Protein AF-A0A8T6SUT7-F1 (afdb_monomer)

Sequence (109 aa):
WRENATSGGHGGILGYDLMRLNENGMELARAMIEWCLDGSIDKRIVREGQSVLVIRSNDYLTPTLNSLESAARDLLVANGLDVVYVPHSMVGTTDLSRAAGLFLVEGIA

pLDDT: mean 75.2, std 15.28, range [31.8, 94.25]

Structure (mmCIF, N/CA/C/O backbone):
data_AF-A0A8T6SUT7-F1
#
_entry.id   AF-A0A8T6SUT7-F1
#
loop_
_atom_site.group_PDB
_atom_site.id
_atom_site.type_symbol
_atom_site.label_atom_id
_atom_site.label_alt_id
_atom_site.label_comp_id
_atom_site.label_asym_id
_atom_site.label_entity_id
_atom_site.label_seq_id
_atom_site.pdbx_PDB_ins_code
_atom_site.Cartn_x
_atom_site.Cartn_y
_atom_site.Cartn_z
_atom_site.occupancy
_atom_site.B_iso_or_equiv
_atom_site.auth_seq_id
_atom_site.auth_comp_id
_atom_site.auth_asym_id
_atom_site.auth_atom_id
_atom_site.pdbx_PDB_model_num
ATOM 1 N N . TRP A 1 1 ? -25.501 -14.974 -35.551 1.00 39.44 1 TRP A N 1
ATOM 2 C CA . TRP A 1 1 ? -24.631 -13.831 -35.869 1.00 39.44 1 TRP A CA 1
ATOM 3 C C . TRP A 1 1 ? -24.798 -12.826 -34.737 1.00 39.44 1 TRP A C 1
ATOM 5 O O . TRP A 1 1 ? -25.864 -12.238 -34.622 1.00 39.44 1 TRP A O 1
ATOM 15 N N . ARG A 1 2 ? -23.844 -12.778 -33.799 1.00 31.80 2 ARG A N 1
ATOM 16 C CA . ARG A 1 2 ? -23.747 -11.711 -32.794 1.00 31.80 2 ARG A CA 1
ATOM 17 C C . ARG A 1 2 ? -22.564 -10.858 -33.230 1.00 31.80 2 ARG A C 1
ATOM 19 O O . ARG A 1 2 ? -21.450 -11.368 -33.286 1.00 31.80 2 ARG A O 1
ATOM 26 N N . GLU A 1 3 ? -22.838 -9.621 -33.614 1.00 38.84 3 GLU A N 1
ATOM 27 C CA . GLU A 1 3 ? -21.825 -8.588 -33.805 1.00 38.84 3 GLU A CA 1
ATOM 28 C C . GLU A 1 3 ? -21.103 -8.367 -32.471 1.00 38.84 3 GLU A C 1
ATOM 30 O O . GLU A 1 3 ? -21.684 -7.852 -31.519 1.00 38.84 3 GLU A O 1
ATOM 35 N N . ASN A 1 4 ? -19.840 -8.789 -32.389 1.00 37.75 4 ASN A N 1
ATOM 36 C CA . ASN A 1 4 ? -18.935 -8.326 -31.344 1.00 37.75 4 ASN A CA 1
ATOM 37 C C . ASN A 1 4 ? -18.400 -6.961 -31.779 1.00 37.75 4 ASN A C 1
ATOM 39 O O . ASN A 1 4 ? -17.395 -6.861 -32.480 1.00 37.75 4 ASN A O 1
ATOM 43 N N . ALA A 1 5 ? -19.115 -5.911 -31.388 1.00 43.44 5 ALA A N 1
ATOM 44 C CA . ALA A 1 5 ? -18.633 -4.544 -31.444 1.00 43.44 5 ALA A CA 1
ATOM 45 C C . ALA A 1 5 ? -17.737 -4.277 -30.225 1.00 43.44 5 ALA A C 1
ATOM 47 O O . ALA A 1 5 ? -18.213 -3.802 -29.199 1.00 43.44 5 ALA A O 1
ATOM 48 N N . THR A 1 6 ? -16.441 -4.566 -30.334 1.00 44.25 6 THR A N 1
ATOM 49 C CA . THR A 1 6 ? -15.419 -3.905 -29.509 1.00 44.25 6 THR A CA 1
ATOM 50 C C . THR A 1 6 ? -14.225 -3.536 -30.387 1.00 44.25 6 THR A C 1
ATOM 52 O O . THR A 1 6 ? -13.284 -4.298 -30.594 1.00 44.25 6 THR A O 1
ATOM 55 N N . SER A 1 7 ? -14.278 -2.331 -30.953 1.00 48.38 7 SER A N 1
ATOM 56 C CA . SER A 1 7 ? -13.110 -1.646 -31.501 1.00 48.38 7 SER A CA 1
ATOM 57 C C . SER A 1 7 ? -12.239 -1.173 -30.333 1.00 48.38 7 SER A C 1
ATOM 59 O O . SER A 1 7 ? -12.515 -0.129 -29.748 1.00 48.38 7 SER A O 1
ATOM 61 N N . GLY A 1 8 ? -11.229 -1.943 -29.942 1.00 50.81 8 GLY A N 1
ATOM 62 C CA . GLY A 1 8 ? -10.396 -1.559 -28.798 1.00 50.81 8 GLY A CA 1
ATOM 63 C C . GLY A 1 8 ? -9.265 -2.533 -28.518 1.00 50.81 8 GLY A C 1
ATOM 64 O O . GLY A 1 8 ? -9.108 -2.986 -27.395 1.00 50.81 8 GLY A O 1
ATOM 65 N N . GLY A 1 9 ? -8.516 -2.931 -29.545 1.00 52.09 9 GLY A N 1
ATOM 66 C CA . GLY A 1 9 ? -7.283 -3.681 -29.323 1.00 52.09 9 GLY A CA 1
ATOM 67 C C 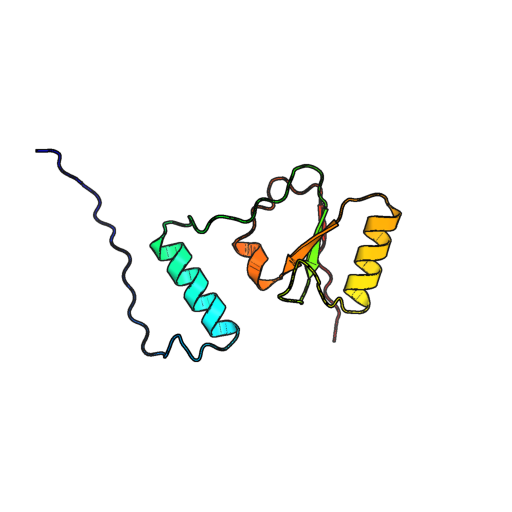. GLY A 1 9 ? -6.185 -2.732 -28.853 1.00 52.09 9 GLY A C 1
ATOM 68 O O . GLY A 1 9 ? -5.767 -1.863 -29.615 1.00 52.09 9 GLY A O 1
ATOM 69 N N . HIS A 1 10 ? -5.712 -2.898 -27.622 1.00 59.78 10 HIS A N 1
ATOM 70 C CA . HIS A 1 10 ? -4.513 -2.227 -27.133 1.00 59.78 10 HIS A CA 1
ATOM 71 C C . HIS A 1 10 ? -3.277 -2.982 -27.640 1.00 59.78 10 HIS A C 1
ATOM 73 O O . HIS A 1 10 ? -3.112 -4.175 -27.393 1.00 59.78 10 HIS A O 1
ATOM 79 N N . GLY A 1 11 ? -2.427 -2.301 -28.407 1.00 56.88 11 GLY A N 1
ATOM 80 C CA . GLY A 1 11 ? -1.199 -2.865 -28.957 1.00 56.88 11 GLY A CA 1
ATOM 81 C C . GLY A 1 11 ? -0.073 -1.844 -28.888 1.00 56.88 11 GLY A C 1
ATOM 82 O O . GLY A 1 11 ? -0.225 -0.721 -29.360 1.00 56.88 11 GLY A O 1
ATOM 83 N N . GLY A 1 12 ? 1.054 -2.232 -28.295 1.00 63.53 12 GLY A N 1
ATOM 84 C CA . GLY A 1 12 ? 2.260 -1.414 -28.210 1.00 63.53 12 GLY A CA 1
ATOM 85 C C . GLY A 1 12 ? 3.484 -2.236 -28.592 1.00 63.53 12 GLY A C 1
ATOM 86 O O . GLY A 1 12 ? 3.613 -3.387 -28.181 1.00 63.53 12 GLY A O 1
ATOM 87 N N . ILE A 1 13 ? 4.379 -1.654 -29.389 1.00 65.31 13 ILE A N 1
ATOM 88 C CA . ILE A 1 13 ? 5.671 -2.256 -29.732 1.00 65.31 13 ILE A CA 1
ATOM 89 C C . ILE A 1 13 ? 6.739 -1.479 -28.977 1.00 65.31 13 ILE A C 1
ATOM 91 O O . ILE A 1 13 ? 6.897 -0.276 -29.174 1.00 65.31 13 ILE A O 1
ATOM 95 N N . LEU A 1 14 ? 7.475 -2.173 -28.116 1.00 65.38 14 LEU A N 1
ATOM 96 C CA . LEU A 1 14 ? 8.632 -1.612 -27.435 1.00 65.38 14 LEU A CA 1
ATOM 97 C C . LEU A 1 14 ? 9.891 -1.967 -28.221 1.00 65.38 14 LEU A C 1
ATOM 99 O O . LEU A 1 14 ? 10.135 -3.130 -28.528 1.00 65.38 14 LEU A O 1
ATOM 103 N N . GLY A 1 15 ? 10.721 -0.965 -28.504 1.00 63.91 15 GLY A N 1
ATOM 104 C CA . GLY A 1 15 ? 12.056 -1.168 -29.078 1.00 63.91 15 GLY A CA 1
ATOM 105 C C . GLY A 1 15 ? 13.100 -1.631 -28.056 1.00 63.91 15 GLY A C 1
ATOM 106 O O . GLY A 1 15 ? 14.293 -1.511 -28.318 1.00 63.91 15 GLY A O 1
ATOM 107 N N . TYR A 1 16 ? 12.668 -2.087 -26.878 1.00 63.09 16 TYR A N 1
ATOM 108 C CA . TYR A 1 16 ? 13.527 -2.416 -25.744 1.00 63.09 16 TYR A CA 1
ATOM 109 C C . TYR A 1 16 ? 13.382 -3.889 -25.361 1.00 63.09 16 TYR A C 1
ATOM 111 O O . TYR A 1 16 ? 12.297 -4.460 -25.459 1.00 63.09 16 TYR A O 1
ATOM 119 N N . ASP A 1 17 ? 14.477 -4.494 -24.902 1.00 69.62 17 ASP A N 1
ATOM 120 C CA . ASP A 1 17 ? 14.479 -5.872 -24.418 1.00 69.62 17 ASP A CA 1
ATOM 121 C C . ASP A 1 17 ? 13.828 -5.948 -23.028 1.00 69.62 17 ASP A C 1
ATOM 123 O O . ASP A 1 17 ? 14.376 -5.455 -22.037 1.00 69.62 17 ASP A O 1
ATOM 127 N N . LEU A 1 18 ? 12.655 -6.583 -22.963 1.00 60.00 18 LEU A N 1
ATOM 128 C CA . LEU A 1 18 ? 11.894 -6.791 -21.730 1.00 60.00 18 LEU A CA 1
ATOM 129 C C . LEU A 1 18 ? 12.655 -7.639 -20.693 1.00 60.00 18 LEU A C 1
ATOM 131 O O . LEU A 1 18 ? 12.355 -7.553 -19.506 1.00 60.00 18 LEU A O 1
ATOM 135 N N . MET A 1 19 ? 13.665 -8.415 -21.104 1.00 60.72 19 MET A N 1
ATOM 136 C CA . MET A 1 19 ? 14.504 -9.211 -20.197 1.00 60.72 19 MET A CA 1
ATOM 137 C C . MET A 1 19 ? 15.590 -8.384 -19.492 1.00 60.72 19 MET A C 1
ATOM 139 O O . MET A 1 19 ? 16.310 -8.907 -18.641 1.00 60.72 19 MET A O 1
ATOM 143 N N . ARG A 1 20 ? 15.746 -7.100 -19.843 1.00 67.94 20 ARG A N 1
ATOM 144 C CA . ARG A 1 20 ? 16.795 -6.207 -19.316 1.00 67.94 20 ARG A CA 1
ATOM 145 C C . ARG A 1 20 ? 16.237 -4.919 -18.717 1.00 67.94 20 ARG A C 1
ATOM 147 O O . ARG A 1 20 ? 16.931 -3.903 -18.674 1.00 67.94 20 ARG A O 1
ATOM 154 N N . LEU A 1 21 ? 14.983 -4.945 -18.275 1.00 68.19 21 LEU A N 1
ATOM 155 C CA . LEU A 1 21 ? 14.354 -3.783 -17.664 1.00 68.19 21 LEU A CA 1
ATOM 156 C C . LEU A 1 21 ? 15.057 -3.443 -16.345 1.00 68.19 21 LEU A C 1
ATOM 158 O O . LEU A 1 21 ? 15.194 -4.282 -15.457 1.00 68.19 21 LEU A O 1
ATOM 162 N N . ASN A 1 22 ? 15.493 -2.190 -16.224 1.00 72.12 22 ASN A N 1
ATOM 163 C CA . ASN A 1 22 ? 15.764 -1.596 -14.921 1.00 72.12 22 ASN A CA 1
ATOM 164 C C . ASN A 1 22 ? 14.430 -1.310 -14.203 1.00 72.12 22 ASN A C 1
ATOM 166 O O . ASN A 1 22 ? 13.353 -1.537 -14.757 1.00 72.12 22 ASN A O 1
ATOM 170 N N . GLU A 1 23 ? 14.488 -0.797 -12.978 1.00 65.44 23 GLU A N 1
ATOM 171 C CA . GLU A 1 23 ? 13.294 -0.548 -12.155 1.00 65.44 23 GLU A CA 1
ATOM 172 C C . GLU A 1 23 ? 12.235 0.305 -12.882 1.00 65.44 23 GLU A C 1
ATOM 174 O O . GLU A 1 23 ? 11.063 -0.062 -12.918 1.00 65.44 23 GLU A O 1
ATOM 179 N N . ASN A 1 24 ? 12.655 1.364 -13.582 1.00 63.84 24 ASN A N 1
ATOM 180 C CA . ASN A 1 24 ? 11.756 2.212 -14.378 1.00 63.84 24 ASN A CA 1
ATOM 181 C C . ASN A 1 24 ? 11.141 1.470 -15.576 1.00 63.84 24 ASN A C 1
ATOM 183 O O . ASN A 1 24 ? 10.000 1.725 -15.960 1.00 63.84 24 ASN A O 1
ATOM 187 N N . GLY A 1 25 ? 11.892 0.547 -16.178 1.00 68.00 25 GLY A N 1
ATOM 188 C CA . GLY A 1 25 ? 11.408 -0.297 -17.264 1.00 68.00 25 GLY A CA 1
ATOM 189 C C . GLY A 1 25 ? 10.328 -1.281 -16.812 1.00 68.00 25 GLY A C 1
ATOM 190 O O . GLY A 1 25 ? 9.377 -1.520 -17.556 1.00 68.00 25 GLY A O 1
ATOM 191 N N . MET A 1 26 ? 10.430 -1.814 -15.590 1.00 71.62 26 MET A N 1
ATOM 192 C CA . MET A 1 26 ? 9.387 -2.679 -15.033 1.00 71.62 26 MET A CA 1
ATOM 193 C C . MET A 1 26 ? 8.086 -1.919 -14.776 1.00 71.62 26 MET A C 1
ATOM 195 O O . MET A 1 26 ? 7.016 -2.453 -15.062 1.00 71.62 26 MET A O 1
ATOM 199 N N . GLU A 1 27 ? 8.161 -0.672 -14.302 1.00 68.69 27 GLU A N 1
ATOM 200 C CA . GLU A 1 27 ? 6.967 0.166 -14.130 1.00 68.69 27 GLU A CA 1
ATOM 201 C C . GLU A 1 27 ? 6.303 0.505 -15.468 1.00 68.69 27 GLU A C 1
ATOM 203 O O . GLU A 1 27 ? 5.081 0.415 -15.585 1.00 68.69 27 GLU A O 1
ATOM 208 N N . LEU A 1 28 ? 7.086 0.802 -16.513 1.00 72.38 28 LEU A N 1
ATOM 209 C CA . LEU A 1 28 ? 6.544 0.993 -17.861 1.00 72.38 28 LEU A CA 1
ATOM 210 C C . LEU A 1 28 ? 5.838 -0.274 -18.369 1.00 72.38 28 LEU A C 1
ATOM 212 O O . LEU A 1 28 ? 4.722 -0.194 -18.881 1.00 72.38 28 LEU A O 1
ATOM 216 N N . ALA A 1 29 ? 6.463 -1.444 -18.213 1.00 73.94 29 ALA A N 1
ATOM 217 C CA . ALA A 1 29 ? 5.866 -2.713 -18.619 1.00 73.94 29 ALA A CA 1
ATOM 218 C C . ALA A 1 29 ? 4.567 -3.004 -17.849 1.00 73.94 29 ALA A C 1
ATOM 220 O O . ALA A 1 29 ? 3.578 -3.424 -18.448 1.00 73.94 29 ALA A O 1
ATOM 221 N N . ARG A 1 30 ? 4.535 -2.723 -16.541 1.00 70.50 30 ARG A N 1
ATOM 222 C CA . ARG A 1 30 ? 3.336 -2.850 -15.704 1.00 70.50 30 ARG A CA 1
ATOM 223 C C . ARG A 1 30 ? 2.219 -1.918 -16.172 1.00 70.50 30 ARG A C 1
ATOM 225 O O . ARG A 1 30 ? 1.113 -2.398 -16.388 1.00 70.50 30 ARG A O 1
ATOM 232 N N . ALA A 1 31 ? 2.507 -0.637 -16.401 1.00 70.94 31 ALA A N 1
ATOM 233 C CA . ALA A 1 31 ? 1.526 0.329 -16.898 1.00 70.94 31 ALA A CA 1
ATOM 234 C C . ALA A 1 31 ? 0.966 -0.070 -18.276 1.00 70.94 31 ALA A C 1
ATOM 236 O O . ALA A 1 31 ? -0.223 0.089 -18.542 1.00 70.94 31 ALA A O 1
ATOM 237 N N . MET A 1 32 ? 1.801 -0.645 -19.147 1.00 72.94 32 MET A N 1
ATOM 238 C CA . MET A 1 32 ? 1.348 -1.180 -20.433 1.00 72.94 32 MET A CA 1
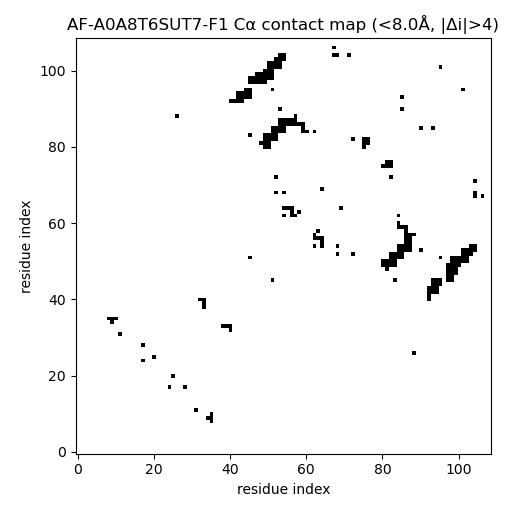ATOM 239 C C . MET A 1 32 ? 0.448 -2.407 -20.275 1.00 72.94 32 MET A C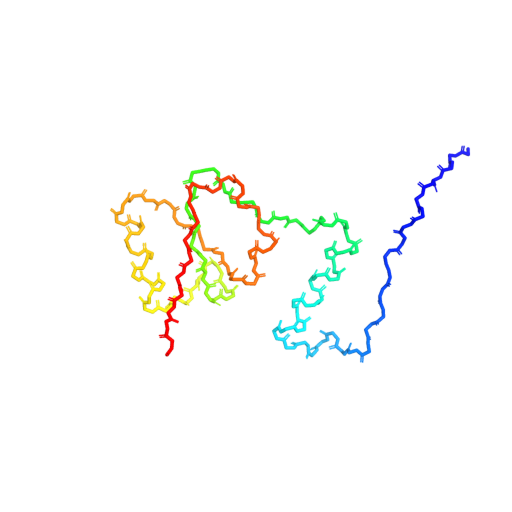 1
ATOM 241 O O . MET A 1 32 ? -0.520 -2.537 -21.015 1.00 72.94 32 MET A O 1
ATOM 245 N N . ILE A 1 33 ? 0.731 -3.293 -19.317 1.00 71.81 33 ILE A N 1
ATOM 246 C CA . ILE A 1 33 ? -0.143 -4.431 -19.007 1.00 71.81 33 ILE A CA 1
ATOM 247 C C . ILE A 1 33 ? -1.475 -3.938 -18.429 1.00 71.81 33 ILE A C 1
ATOM 249 O O . ILE A 1 33 ? -2.518 -4.418 -18.860 1.00 71.81 33 ILE A O 1
ATOM 253 N N . GLU A 1 34 ? -1.470 -2.961 -17.517 1.00 69.25 34 GLU A N 1
ATOM 254 C CA . GLU A 1 34 ? -2.704 -2.344 -17.006 1.00 69.25 34 GLU A CA 1
ATOM 255 C C . GLU A 1 34 ? -3.532 -1.735 -18.130 1.00 69.25 34 GLU A C 1
ATOM 257 O O . GLU A 1 34 ? -4.733 -1.974 -18.201 1.00 69.25 34 GLU A O 1
ATOM 262 N N . TRP A 1 35 ? -2.893 -0.995 -19.035 1.00 68.44 35 TRP A N 1
ATOM 263 C CA . TRP A 1 35 ? -3.552 -0.430 -20.206 1.00 68.44 35 TRP A CA 1
ATOM 264 C C . TRP A 1 35 ? -4.130 -1.518 -21.120 1.00 68.44 35 TRP A C 1
ATOM 266 O O . TRP A 1 35 ? -5.278 -1.421 -21.541 1.00 68.44 35 TRP A O 1
ATOM 276 N N . CYS A 1 36 ? -3.382 -2.597 -21.370 1.00 68.31 36 CYS A N 1
ATOM 277 C CA . CYS A 1 36 ? -3.854 -3.725 -22.174 1.00 68.31 36 CYS A CA 1
ATOM 278 C C . CYS A 1 36 ? -5.006 -4.507 -21.527 1.00 68.31 36 CYS A C 1
ATOM 280 O O . CYS A 1 36 ? -5.802 -5.107 -22.246 1.00 68.31 36 CYS A O 1
ATOM 282 N N . LEU A 1 37 ? -5.088 -4.526 -20.197 1.00 65.00 37 LEU A N 1
ATOM 283 C CA . LEU A 1 37 ? -6.091 -5.269 -19.432 1.00 65.00 37 LEU A CA 1
ATOM 284 C C . LEU A 1 37 ? -7.234 -4.378 -18.916 1.00 65.00 37 LEU A C 1
ATOM 286 O O . LEU A 1 37 ? -7.919 -4.774 -17.974 1.00 65.00 37 LEU A O 1
ATOM 290 N N . ASP A 1 38 ? -7.423 -3.177 -19.477 1.00 63.94 38 ASP A N 1
ATOM 291 C CA . ASP A 1 38 ? -8.442 -2.203 -19.045 1.00 63.94 38 ASP A CA 1
ATOM 292 C C . ASP A 1 38 ? -8.421 -1.937 -17.521 1.00 63.94 38 ASP A C 1
ATOM 294 O O . ASP A 1 38 ? -9.450 -1.794 -16.859 1.00 63.94 38 ASP A O 1
ATOM 298 N N . GLY A 1 39 ? -7.221 -1.890 -16.935 1.00 56.41 39 GLY A N 1
ATOM 299 C CA . GLY A 1 39 ? -6.992 -1.642 -15.509 1.00 56.41 39 GLY A CA 1
ATOM 300 C C . GLY A 1 39 ? -7.206 -2.853 -14.591 1.00 56.41 39 GLY A C 1
ATOM 301 O O . GLY A 1 39 ? -7.189 -2.689 -13.369 1.00 56.41 39 GLY A O 1
ATOM 302 N N . SER A 1 40 ? -7.394 -4.055 -15.148 1.00 49.56 40 SER A N 1
ATOM 303 C CA . SER A 1 40 ? -7.613 -5.309 -14.414 1.00 49.56 40 SER A CA 1
ATOM 304 C C . SER A 1 40 ? -6.329 -6.134 -14.245 1.00 49.56 40 SER A C 1
ATOM 306 O O . SER A 1 40 ? -6.316 -7.343 -14.489 1.00 49.56 40 SER A O 1
ATOM 308 N N . ILE A 1 41 ? -5.234 -5.519 -13.797 1.00 56.44 41 ILE A N 1
ATOM 309 C CA . ILE A 1 41 ? -4.274 -6.317 -13.022 1.00 56.44 41 ILE A CA 1
ATOM 310 C C . ILE A 1 41 ? -4.970 -6.598 -11.691 1.00 56.44 41 ILE A C 1
ATOM 312 O O . ILE A 1 41 ? -5.511 -5.660 -11.108 1.00 56.44 41 ILE A O 1
ATOM 316 N N . ASP A 1 42 ? -5.010 -7.860 -11.249 1.00 55.03 42 ASP A N 1
ATOM 317 C CA . ASP A 1 42 ? -5.560 -8.253 -9.946 1.00 55.03 42 ASP A CA 1
ATOM 318 C C . ASP A 1 42 ? -5.016 -7.313 -8.867 1.00 55.03 42 ASP A C 1
ATOM 320 O O . ASP A 1 42 ? -3.863 -7.421 -8.435 1.00 55.03 42 ASP A O 1
ATOM 324 N N . LYS A 1 43 ? -5.835 -6.328 -8.482 1.00 63.34 43 LYS A N 1
ATOM 325 C CA . LYS A 1 43 ? -5.405 -5.306 -7.541 1.00 63.34 43 LYS A CA 1
ATOM 326 C C . LYS A 1 43 ? -5.207 -5.997 -6.215 1.00 63.34 43 LYS A C 1
ATOM 328 O O . LYS A 1 43 ? -6.096 -6.700 -5.734 1.00 63.34 43 LYS A O 1
ATOM 333 N N . ARG A 1 44 ? -4.050 -5.792 -5.593 1.00 72.62 44 ARG A N 1
ATOM 334 C CA . ARG A 1 44 ? -3.855 -6.262 -4.224 1.00 72.62 44 ARG A CA 1
ATOM 335 C C . ARG A 1 44 ? -4.879 -5.543 -3.351 1.00 72.62 44 ARG A C 1
ATOM 337 O O . ARG A 1 44 ? -4.840 -4.323 -3.241 1.00 72.62 44 ARG A O 1
ATOM 344 N N . ILE A 1 45 ? -5.800 -6.291 -2.753 1.00 75.50 45 ILE A N 1
ATOM 345 C CA . ILE A 1 45 ? -6.851 -5.720 -1.908 1.00 75.50 45 ILE A CA 1
ATOM 346 C C . ILE A 1 45 ? -6.334 -5.660 -0.474 1.00 75.50 45 ILE A C 1
ATOM 348 O O . ILE A 1 45 ? -6.029 -6.697 0.123 1.00 75.50 45 ILE A O 1
ATOM 352 N N . VAL A 1 46 ? -6.247 -4.456 0.089 1.00 82.06 46 VAL A N 1
ATOM 353 C CA . VAL A 1 46 ? -6.016 -4.280 1.527 1.00 82.06 46 VAL A CA 1
ATOM 354 C C . VAL A 1 46 ? -7.315 -4.599 2.264 1.00 82.06 46 VAL A C 1
ATOM 356 O O . VAL A 1 46 ? -8.391 -4.141 1.869 1.00 82.06 46 VAL A O 1
ATOM 359 N N . ARG A 1 47 ? -7.246 -5.436 3.308 1.00 83.19 47 ARG A N 1
ATOM 360 C CA . ARG A 1 47 ? -8.449 -5.805 4.064 1.00 83.19 47 ARG A CA 1
ATOM 361 C C . ARG A 1 47 ? -8.929 -4.616 4.889 1.00 83.19 47 ARG A C 1
ATOM 363 O O . ARG A 1 47 ? -8.147 -3.764 5.302 1.00 83.19 47 ARG A O 1
ATOM 370 N N . GLU A 1 48 ? -10.230 -4.595 5.144 1.00 83.81 48 GLU A N 1
ATOM 371 C CA . GLU A 1 48 ? -10.846 -3.578 5.989 1.00 83.81 48 GLU A CA 1
ATOM 372 C C . GLU A 1 48 ? -10.220 -3.579 7.391 1.00 83.81 48 GLU A C 1
ATOM 374 O O . GLU A 1 48 ? -9.949 -4.639 7.960 1.00 83.81 48 GLU A O 1
ATOM 379 N N . GLY A 1 49 ? -9.961 -2.386 7.928 1.00 80.69 49 GLY A N 1
ATOM 380 C CA . GLY A 1 49 ? -9.352 -2.205 9.249 1.00 80.69 49 GLY A CA 1
ATOM 381 C C . GLY A 1 49 ? -7.820 -2.239 9.267 1.00 80.69 49 GLY A C 1
ATOM 382 O O . GLY A 1 49 ? -7.227 -1.891 10.287 1.00 80.69 49 GLY A O 1
ATOM 383 N N . GLN A 1 50 ? -7.165 -2.591 8.156 1.00 89.31 50 GLN A N 1
ATOM 384 C CA . GLN A 1 50 ? -5.705 -2.588 8.076 1.00 89.31 50 GLN A CA 1
ATOM 385 C C . GLN A 1 50 ? -5.172 -1.188 7.766 1.00 89.31 50 GLN A C 1
ATOM 387 O O . GLN A 1 50 ? -5.684 -0.476 6.898 1.00 89.31 50 GLN A O 1
ATOM 392 N N . SER A 1 51 ? -4.120 -0.798 8.476 1.00 91.56 51 SER A N 1
ATOM 393 C CA . SER A 1 51 ? -3.342 0.409 8.212 1.00 91.56 51 SER A CA 1
ATOM 394 C C . SER A 1 51 ? -2.230 0.091 7.223 1.00 91.56 51 SER A C 1
ATOM 396 O O . SER A 1 51 ? -1.539 -0.914 7.350 1.00 91.56 51 SER A O 1
ATOM 398 N N . VAL A 1 52 ? -2.034 0.949 6.232 1.00 92.75 52 VAL A N 1
ATOM 399 C CA . VAL A 1 52 ? -1.034 0.751 5.185 1.00 92.75 52 VAL A CA 1
ATOM 400 C C . VAL A 1 52 ? 0.191 1.593 5.486 1.00 92.75 52 VAL A C 1
ATOM 402 O O . VAL A 1 52 ? 0.084 2.810 5.619 1.00 92.75 52 VAL A O 1
ATOM 405 N N . LEU A 1 53 ? 1.357 0.953 5.533 1.00 92.75 53 LEU A N 1
ATOM 406 C CA . LEU A 1 53 ? 2.647 1.630 5.518 1.00 92.75 53 LEU A CA 1
ATOM 407 C C . LEU A 1 53 ? 3.271 1.478 4.132 1.00 92.75 53 LEU A C 1
ATOM 409 O O . LEU A 1 53 ? 3.580 0.363 3.696 1.00 92.75 53 LEU A O 1
ATOM 413 N N . VAL A 1 54 ? 3.453 2.604 3.446 1.00 90.44 54 VAL A N 1
ATOM 414 C CA . VAL A 1 54 ? 4.155 2.645 2.167 1.00 90.44 54 VAL A CA 1
ATOM 415 C C . VAL A 1 54 ? 5.656 2.595 2.429 1.00 90.44 54 VAL A C 1
ATOM 417 O O . VAL A 1 54 ? 6.190 3.422 3.168 1.00 90.44 54 VAL A O 1
ATOM 420 N N . ILE A 1 55 ? 6.323 1.612 1.832 1.00 89.50 55 ILE A N 1
ATOM 421 C CA . ILE A 1 55 ? 7.738 1.305 2.060 1.00 89.50 55 ILE A CA 1
ATOM 422 C C . ILE A 1 55 ? 8.540 1.411 0.762 1.00 89.50 55 ILE A C 1
ATOM 424 O O . ILE A 1 55 ? 8.013 1.202 -0.332 1.00 89.50 55 ILE A O 1
ATOM 428 N N . ARG A 1 56 ? 9.838 1.700 0.875 1.00 85.81 56 ARG A N 1
ATOM 429 C CA . ARG A 1 56 ? 10.760 1.690 -0.271 1.00 85.81 56 ARG A CA 1
ATOM 430 C C . ARG A 1 56 ? 11.155 0.290 -0.726 1.00 85.81 56 ARG A C 1
ATOM 432 O O . ARG A 1 56 ? 11.478 0.113 -1.895 1.00 85.81 56 ARG A O 1
ATOM 439 N N . SER A 1 57 ? 11.155 -0.690 0.177 1.00 81.44 57 SER A N 1
ATOM 440 C CA . SER A 1 57 ? 11.441 -2.080 -0.189 1.00 81.44 57 SER A CA 1
ATOM 441 C C . SER A 1 57 ? 10.396 -2.608 -1.180 1.00 81.44 57 SER A C 1
ATOM 443 O O . SER A 1 57 ? 9.199 -2.387 -1.008 1.00 81.44 57 SER A O 1
ATOM 445 N N . ASN A 1 58 ? 10.860 -3.339 -2.198 1.00 78.00 58 ASN A N 1
ATOM 446 C CA . ASN A 1 58 ? 9.999 -4.036 -3.160 1.00 78.00 58 ASN A CA 1
ATOM 447 C C . ASN A 1 58 ? 9.433 -5.355 -2.604 1.00 78.00 58 ASN A C 1
ATOM 449 O O . ASN A 1 58 ? 8.431 -5.855 -3.112 1.00 78.00 58 ASN A O 1
ATOM 453 N N . ASP A 1 59 ? 10.051 -5.914 -1.560 1.00 76.56 59 ASP A N 1
ATOM 454 C CA . ASP A 1 59 ? 9.489 -7.030 -0.799 1.00 76.56 59 ASP A CA 1
ATOM 455 C C . ASP A 1 59 ? 8.538 -6.484 0.270 1.00 76.56 59 ASP A C 1
ATOM 457 O O . ASP A 1 59 ? 8.924 -5.614 1.050 1.00 76.56 59 ASP A O 1
ATOM 461 N N . TYR A 1 60 ? 7.303 -6.987 0.287 1.00 79.50 60 TYR A N 1
ATOM 462 C CA . TYR A 1 60 ? 6.249 -6.625 1.235 1.00 79.50 60 TYR A CA 1
ATOM 463 C C . TYR A 1 60 ? 5.926 -7.720 2.260 1.00 79.50 60 TYR A C 1
ATOM 465 O O . TYR A 1 60 ? 5.185 -7.450 3.206 1.00 79.50 60 TYR A O 1
ATOM 473 N N . LEU A 1 61 ? 6.426 -8.946 2.071 1.0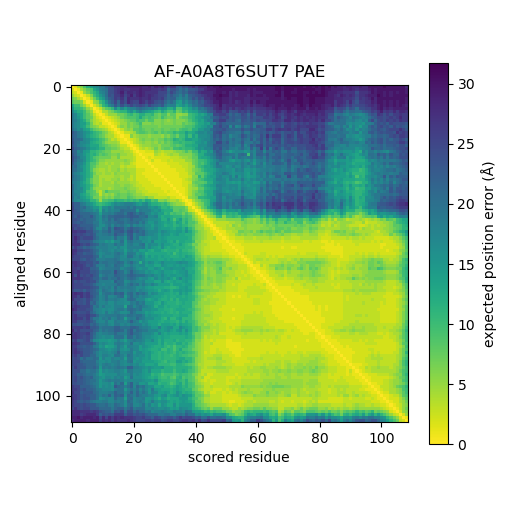0 79.75 61 LEU A N 1
ATOM 474 C CA . LEU A 1 61 ? 6.264 -10.051 3.022 1.00 79.75 61 LEU A CA 1
ATOM 475 C C . LEU A 1 61 ? 7.344 -9.976 4.097 1.00 79.75 61 LEU A C 1
ATOM 477 O O . LEU A 1 61 ? 7.057 -10.127 5.283 1.00 79.75 61 LEU A O 1
ATOM 481 N N . THR A 1 62 ? 8.573 -9.698 3.669 1.00 84.06 62 THR A N 1
ATOM 482 C CA . THR A 1 62 ? 9.745 -9.542 4.532 1.00 84.06 62 THR A CA 1
ATOM 483 C C . THR A 1 62 ? 10.498 -8.256 4.192 1.00 84.06 62 THR A C 1
ATOM 485 O O . THR A 1 62 ? 11.647 -8.302 3.756 1.00 84.06 62 THR A O 1
ATOM 488 N N . PRO A 1 63 ? 9.862 -7.080 4.358 1.00 86.31 63 PRO A N 1
ATOM 489 C CA . PRO A 1 63 ? 10.462 -5.822 3.950 1.00 86.31 63 PRO A CA 1
ATOM 490 C C . PRO A 1 63 ? 11.695 -5.476 4.784 1.00 86.31 63 PRO A C 1
ATOM 492 O O . PRO A 1 63 ? 11.649 -5.459 6.015 1.00 86.31 63 PRO A O 1
ATOM 495 N N . THR A 1 64 ? 12.775 -5.089 4.111 1.00 87.75 64 THR A N 1
ATOM 496 C CA . THR A 1 64 ? 13.889 -4.399 4.769 1.00 87.75 64 THR A CA 1
ATOM 497 C C . THR A 1 64 ? 13.498 -2.937 4.956 1.00 87.75 64 THR A C 1
ATOM 499 O O . THR A 1 64 ? 13.518 -2.161 4.001 1.00 87.75 64 THR A O 1
ATOM 502 N N . LEU A 1 65 ? 13.112 -2.570 6.179 1.00 89.19 65 LEU A N 1
ATOM 503 C CA . LEU A 1 65 ? 12.716 -1.205 6.523 1.00 89.19 65 LEU A CA 1
ATOM 504 C C . LEU A 1 65 ? 13.945 -0.340 6.812 1.00 89.19 65 LEU A C 1
ATOM 506 O O . LEU A 1 65 ? 14.869 -0.764 7.508 1.00 89.19 65 LEU A O 1
ATOM 510 N N . ASN A 1 66 ? 13.942 0.898 6.321 1.00 89.88 66 ASN A N 1
ATOM 511 C CA . ASN A 1 66 ? 14.903 1.899 6.783 1.00 89.88 66 ASN A CA 1
ATOM 512 C C . ASN A 1 66 ? 14.551 2.387 8.205 1.00 89.88 66 ASN A C 1
ATOM 514 O O . ASN A 1 66 ? 13.466 2.116 8.720 1.00 89.88 66 ASN A O 1
ATOM 518 N N . SER A 1 67 ? 15.450 3.137 8.848 1.00 90.50 67 SER A N 1
ATOM 519 C CA . SER A 1 67 ? 15.255 3.590 10.235 1.00 90.50 67 SER A CA 1
ATOM 520 C C . SER A 1 67 ? 13.962 4.387 10.449 1.00 90.50 67 SER A C 1
ATOM 522 O O . SER A 1 67 ? 13.333 4.263 11.496 1.00 90.50 67 SER A O 1
ATOM 524 N N . LEU A 1 68 ? 13.549 5.188 9.462 1.00 90.25 68 LEU A N 1
ATOM 525 C CA . LEU A 1 68 ? 12.353 6.025 9.548 1.00 90.25 68 LEU A CA 1
ATOM 526 C C . LEU A 1 68 ? 11.075 5.193 9.352 1.00 90.25 68 LEU A C 1
ATOM 528 O O . LEU A 1 68 ? 10.120 5.338 10.111 1.00 90.25 68 LEU A O 1
ATOM 532 N N . GLU A 1 69 ? 11.080 4.274 8.385 1.00 92.00 69 GLU A N 1
ATOM 533 C CA . GLU A 1 69 ? 10.005 3.298 8.164 1.00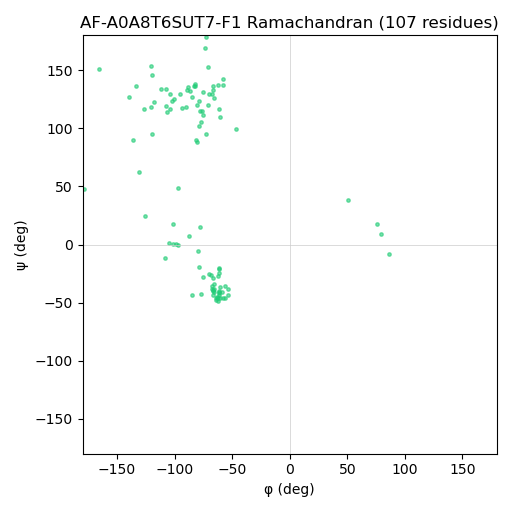 92.00 69 GLU A CA 1
ATOM 534 C C . GLU A 1 69 ? 9.829 2.379 9.377 1.00 92.00 69 GLU A C 1
ATOM 536 O O . GLU A 1 69 ? 8.701 2.101 9.780 1.00 92.00 69 GLU A O 1
ATOM 541 N N . SER A 1 70 ? 10.933 1.949 9.995 1.00 92.75 70 SER A N 1
ATOM 542 C CA . SER A 1 70 ? 10.905 1.145 11.218 1.00 92.75 70 SER A CA 1
ATOM 543 C C . SER A 1 70 ? 10.288 1.925 12.376 1.00 92.75 70 SER A C 1
ATOM 545 O O . SER A 1 70 ? 9.384 1.418 13.031 1.00 92.75 70 SER A O 1
ATOM 547 N N . ALA A 1 71 ? 10.706 3.177 12.594 1.00 92.19 71 ALA A N 1
ATOM 548 C CA . ALA A 1 71 ? 10.139 4.020 13.644 1.00 92.19 71 ALA A CA 1
ATOM 549 C C . ALA A 1 71 ? 8.635 4.272 13.436 1.00 92.19 71 ALA A C 1
ATOM 551 O O . ALA A 1 71 ? 7.852 4.197 14.382 1.00 92.19 71 ALA A O 1
ATOM 552 N N . ALA A 1 72 ? 8.212 4.522 12.193 1.00 91.50 72 ALA A N 1
ATOM 553 C CA . ALA A 1 72 ? 6.801 4.680 11.858 1.00 91.50 72 ALA A CA 1
ATOM 554 C C . ALA A 1 72 ? 6.012 3.390 12.111 1.00 91.50 72 ALA A C 1
ATOM 556 O O . ALA A 1 72 ? 4.961 3.427 12.748 1.00 91.50 72 ALA A O 1
ATOM 557 N N . ARG A 1 73 ? 6.538 2.240 11.677 1.00 93.50 73 ARG A N 1
ATOM 558 C CA . ARG A 1 73 ? 5.945 0.928 11.952 1.00 93.50 73 ARG A CA 1
ATOM 559 C C . ARG A 1 73 ? 5.775 0.702 13.450 1.00 93.50 73 ARG A C 1
ATOM 561 O O . ARG A 1 73 ? 4.711 0.261 13.872 1.00 93.50 73 ARG A O 1
ATOM 568 N N . ASP A 1 74 ? 6.796 0.999 14.245 1.00 94.25 74 ASP A N 1
ATOM 569 C CA . ASP A 1 74 ? 6.760 0.776 15.689 1.00 94.25 74 ASP A CA 1
ATOM 570 C C . ASP A 1 74 ? 5.722 1.669 16.372 1.00 94.25 74 ASP A C 1
ATOM 572 O O . ASP A 1 74 ? 4.994 1.194 17.241 1.00 94.25 74 ASP A O 1
ATOM 576 N N . LEU A 1 75 ? 5.569 2.921 15.929 1.00 93.06 75 LEU A N 1
ATOM 577 C CA . LEU A 1 75 ? 4.500 3.805 16.399 1.00 93.06 75 LEU A CA 1
ATOM 578 C C . LEU A 1 75 ? 3.110 3.272 16.042 1.00 93.06 75 LEU A C 1
ATOM 580 O O . LEU A 1 75 ? 2.225 3.261 16.896 1.00 93.06 75 LEU A O 1
ATOM 584 N N . LEU A 1 76 ? 2.903 2.811 14.807 1.00 92.56 76 LEU A N 1
ATOM 585 C CA . LEU A 1 76 ? 1.613 2.266 14.376 1.00 92.56 76 LEU A CA 1
ATOM 586 C C . LEU A 1 76 ? 1.240 1.016 15.187 1.00 92.56 76 LEU A C 1
ATOM 588 O O . LEU A 1 76 ? 0.129 0.921 15.710 1.00 92.56 76 LEU A O 1
ATOM 592 N N . VAL A 1 77 ? 2.195 0.102 15.371 1.00 93.62 77 VAL A N 1
ATOM 593 C CA . VAL A 1 77 ? 2.004 -1.120 16.164 1.00 93.62 77 VAL A CA 1
ATOM 594 C C . VAL A 1 77 ? 1.794 -0.803 17.646 1.00 93.62 77 VAL A C 1
ATOM 596 O O . VAL A 1 77 ? 0.930 -1.408 18.277 1.00 93.62 77 VAL A O 1
ATOM 599 N N . ALA A 1 78 ? 2.518 0.169 18.209 1.00 93.94 78 ALA A N 1
ATOM 600 C CA . ALA A 1 78 ? 2.331 0.603 19.596 1.00 93.94 78 ALA A CA 1
ATOM 601 C C . ALA A 1 78 ? 0.929 1.184 19.855 1.00 93.94 78 ALA A C 1
ATOM 603 O O . ALA A 1 78 ? 0.425 1.091 20.972 1.00 93.94 78 ALA A O 1
ATOM 604 N N . ASN A 1 79 ? 0.280 1.734 18.824 1.00 90.94 79 ASN A N 1
ATOM 605 C CA . ASN A 1 79 ? -1.107 2.202 18.877 1.00 90.94 79 ASN A CA 1
ATOM 606 C C . ASN A 1 79 ? -2.137 1.097 18.563 1.00 90.94 79 ASN A C 1
ATOM 608 O O . ASN A 1 79 ? -3.326 1.382 18.446 1.00 90.94 79 ASN A O 1
ATOM 612 N N . GLY A 1 80 ? -1.705 -0.162 18.437 1.00 91.31 80 GLY A N 1
ATOM 613 C CA . GLY A 1 80 ? -2.585 -1.309 18.204 1.00 91.31 80 GLY A CA 1
ATOM 614 C C . GLY A 1 80 ? -3.119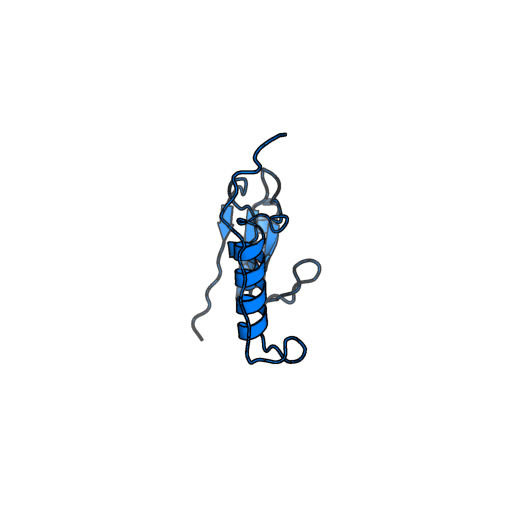 -1.417 16.775 1.00 91.31 80 GLY A C 1
ATOM 615 O O . GLY A 1 80 ? -4.107 -2.115 16.554 1.00 91.31 80 GLY A O 1
ATOM 616 N N . LEU A 1 81 ? -2.499 -0.734 15.810 1.00 92.31 81 LEU A N 1
ATOM 617 C CA . LEU A 1 81 ? -2.896 -0.809 14.407 1.00 92.31 81 LEU A CA 1
ATOM 618 C C . LEU A 1 81 ? -2.297 -2.054 13.740 1.00 92.31 81 LEU A C 1
ATOM 620 O O . LEU A 1 81 ? -1.112 -2.348 13.903 1.00 92.31 81 LEU A O 1
ATOM 624 N N . ASP A 1 82 ? -3.110 -2.760 12.952 1.00 91.56 82 ASP A N 1
ATOM 625 C CA . ASP A 1 82 ? -2.639 -3.834 12.073 1.00 91.56 82 ASP A CA 1
ATOM 626 C C . ASP A 1 82 ? -1.991 -3.218 10.828 1.00 91.56 82 ASP A C 1
ATOM 628 O O . ASP A 1 82 ? -2.665 -2.531 10.059 1.00 91.56 82 ASP A O 1
ATOM 632 N N . VAL A 1 83 ? -0.683 -3.414 10.653 1.00 91.56 83 VAL A N 1
ATOM 633 C CA . VAL A 1 83 ? 0.104 -2.742 9.610 1.00 91.56 83 VAL A CA 1
ATOM 634 C C . VAL A 1 83 ? 0.377 -3.686 8.447 1.00 91.56 83 VAL A C 1
ATOM 636 O O . VAL A 1 83 ? 1.019 -4.722 8.602 1.00 91.56 83 VAL A O 1
ATOM 639 N N . VAL A 1 84 ? -0.032 -3.270 7.252 1.00 92.12 84 VAL A N 1
ATOM 640 C CA . VAL A 1 84 ? 0.287 -3.920 5.983 1.00 92.12 84 VAL A CA 1
ATOM 641 C C . VAL A 1 84 ? 1.287 -3.081 5.209 1.00 92.12 84 V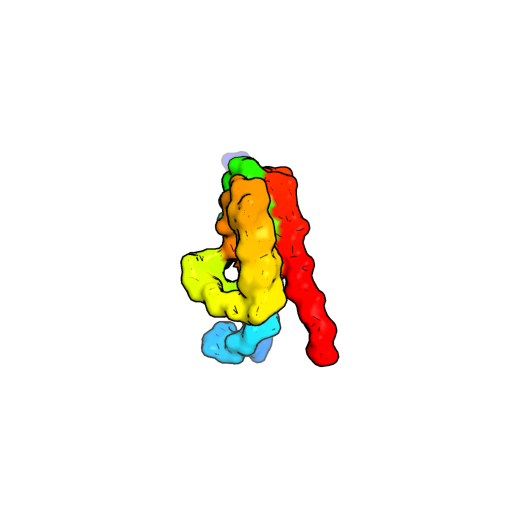AL A C 1
ATOM 643 O O . VAL A 1 84 ? 1.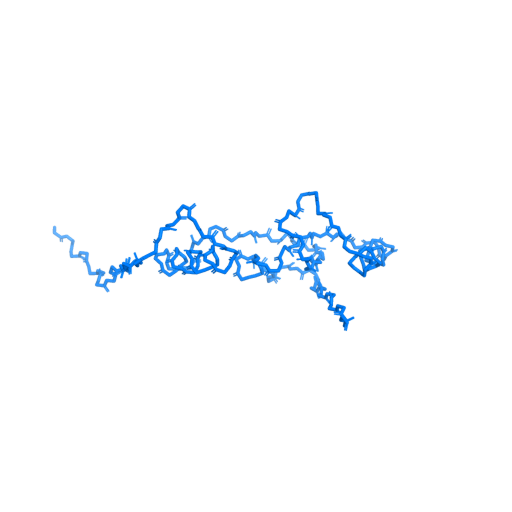115 -1.877 5.030 1.00 92.12 84 VAL A O 1
ATOM 646 N N . TYR A 1 85 ? 2.314 -3.743 4.691 1.00 90.88 85 TYR A N 1
ATOM 647 C CA . TYR A 1 85 ? 3.332 -3.098 3.878 1.00 90.88 85 TYR A CA 1
ATOM 648 C C . TYR A 1 85 ? 2.933 -3.053 2.408 1.00 90.88 85 TYR A C 1
ATOM 650 O O . TYR A 1 85 ? 2.542 -4.073 1.825 1.00 90.88 85 TYR A O 1
ATOM 658 N N . VAL A 1 86 ? 3.073 -1.879 1.798 1.00 88.69 86 VAL A N 1
ATOM 659 C CA . VAL A 1 86 ? 2.864 -1.666 0.363 1.00 88.69 86 VAL A CA 1
ATOM 660 C C . VAL A 1 86 ? 4.113 -1.002 -0.217 1.00 88.69 86 VAL A C 1
ATOM 662 O O . VAL A 1 86 ? 4.443 0.112 0.181 1.00 88.69 86 VAL A O 1
ATOM 665 N N . PRO A 1 87 ? 4.832 -1.656 -1.143 1.00 86.25 87 PRO A N 1
ATOM 666 C CA . PRO A 1 87 ? 5.934 -1.031 -1.856 1.00 86.25 87 PRO A CA 1
ATOM 667 C C . PRO A 1 87 ? 5.456 0.210 -2.598 1.00 86.25 87 PRO A C 1
ATOM 669 O O . PRO A 1 87 ? 4.367 0.198 -3.174 1.00 86.25 87 PRO A O 1
ATOM 672 N N . HIS A 1 88 ? 6.276 1.257 -2.638 1.00 83.62 88 HIS A N 1
ATOM 673 C CA . HIS A 1 88 ? 5.946 2.491 -3.355 1.00 83.62 88 HIS A CA 1
ATOM 674 C C . HIS A 1 88 ? 5.568 2.225 -4.828 1.00 83.62 88 HIS A C 1
ATOM 676 O O . HIS A 1 88 ? 4.612 2.799 -5.346 1.00 83.62 88 HIS A O 1
ATOM 682 N N . SER A 1 89 ? 6.254 1.279 -5.475 1.00 74.88 89 SER A N 1
ATOM 683 C CA . SER A 1 89 ? 5.979 0.788 -6.836 1.00 74.88 89 SER A CA 1
ATOM 684 C C . SER A 1 89 ? 4.595 0.147 -7.010 1.00 74.88 89 SER A C 1
ATOM 686 O O . SER A 1 89 ? 4.046 0.116 -8.108 1.00 74.88 89 SER A O 1
ATOM 688 N N . MET A 1 90 ? 3.998 -0.362 -5.933 1.00 77.50 90 MET A N 1
ATOM 689 C CA . MET A 1 90 ? 2.720 -1.075 -5.963 1.00 77.50 90 MET A CA 1
ATOM 690 C C . MET A 1 90 ? 1.534 -0.226 -5.503 1.00 77.50 90 MET A C 1
ATOM 692 O O . MET A 1 90 ? 0.407 -0.717 -5.500 1.00 77.50 90 MET A O 1
ATOM 696 N N . VAL A 1 91 ? 1.742 1.040 -5.130 1.00 80.94 91 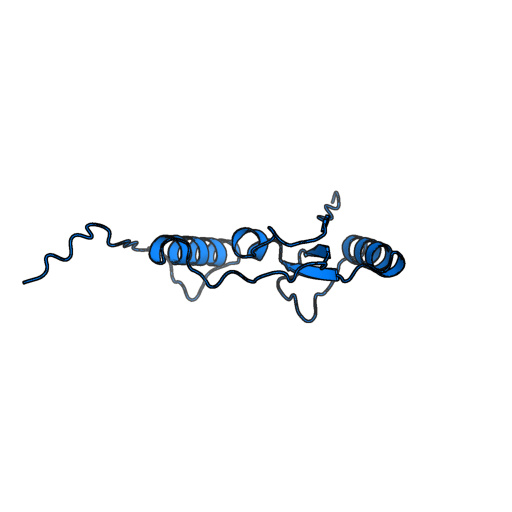VAL A N 1
ATOM 697 C CA . VAL A 1 91 ? 0.653 1.917 -4.665 1.00 80.94 91 VAL A CA 1
ATOM 698 C C . VAL A 1 91 ? -0.430 2.071 -5.739 1.00 80.94 91 VAL A C 1
ATOM 700 O O . VAL A 1 91 ? -1.610 1.979 -5.421 1.00 80.94 91 VAL A O 1
ATOM 703 N N . GLY A 1 92 ? -0.045 2.216 -7.012 1.00 73.44 92 GLY A N 1
ATOM 704 C CA . GLY A 1 92 ? -0.993 2.339 -8.131 1.00 73.44 92 GLY A CA 1
ATOM 705 C C . GLY A 1 92 ? -1.797 1.065 -8.428 1.00 73.44 92 GLY A C 1
ATOM 706 O O . GLY A 1 92 ? -2.930 1.147 -8.894 1.00 73.44 92 GLY A O 1
ATOM 707 N N . THR A 1 93 ? -1.243 -0.104 -8.092 1.00 74.25 93 THR A N 1
ATOM 708 C CA . THR A 1 93 ? -1.857 -1.430 -8.311 1.00 74.25 93 THR A CA 1
ATOM 709 C C . THR A 1 93 ? -2.532 -2.001 -7.062 1.00 74.25 93 THR A C 1
ATOM 711 O O . THR A 1 93 ? -3.070 -3.108 -7.094 1.00 74.25 93 THR A O 1
ATOM 714 N N . THR A 1 94 ? -2.512 -1.281 -5.940 1.00 79.38 94 THR A N 1
ATOM 715 C CA . THR A 1 94 ? -3.113 -1.727 -4.680 1.00 79.38 94 THR A CA 1
ATOM 716 C C . THR A 1 94 ? -4.428 -0.989 -4.462 1.00 79.38 94 THR A C 1
ATOM 718 O O . THR A 1 94 ? -4.485 0.236 -4.535 1.00 79.38 94 THR A O 1
ATOM 721 N N . ASP A 1 95 ? -5.502 -1.723 -4.173 1.00 82.62 95 ASP A N 1
ATOM 722 C CA . ASP A 1 95 ? -6.754 -1.109 -3.741 1.00 82.62 95 ASP A CA 1
ATOM 723 C C . ASP A 1 95 ? -6.636 -0.698 -2.268 1.00 82.62 95 ASP A C 1
ATOM 725 O O . ASP A 1 95 ? -6.651 -1.531 -1.356 1.00 82.62 95 ASP A O 1
ATOM 729 N N . LEU A 1 96 ? -6.488 0.611 -2.065 1.00 83.75 96 LEU A N 1
ATOM 730 C CA . LEU A 1 96 ? -6.344 1.260 -0.765 1.00 83.75 96 LEU A CA 1
ATOM 731 C C . LEU A 1 96 ? -7.668 1.830 -0.235 1.00 83.75 96 LEU A C 1
ATOM 733 O O . LEU A 1 96 ? -7.688 2.383 0.861 1.00 83.75 96 LEU A O 1
ATOM 737 N N . SER A 1 97 ? -8.779 1.698 -0.972 1.00 83.06 97 SER A N 1
ATOM 738 C CA . SER A 1 97 ? -10.070 2.320 -0.618 1.00 83.06 97 SER A CA 1
ATOM 739 C C . SER A 1 97 ? -10.645 1.844 0.721 1.00 83.06 97 SER A C 1
ATOM 741 O O . SER A 1 97 ? -11.468 2.530 1.323 1.00 83.06 97 SER A O 1
ATOM 743 N N . ARG A 1 98 ? -10.204 0.670 1.186 1.00 82.75 98 ARG A N 1
ATOM 744 C CA . ARG A 1 98 ? -10.630 0.024 2.437 1.00 82.75 98 ARG A CA 1
ATOM 745 C C . ARG A 1 98 ? -9.602 0.120 3.564 1.00 82.75 98 ARG A C 1
ATOM 747 O O . ARG A 1 98 ? -9.833 -0.431 4.639 1.00 82.75 98 ARG A O 1
ATOM 754 N N . ALA A 1 99 ? -8.467 0.776 3.324 1.00 87.31 99 ALA A N 1
ATOM 755 C CA . ALA A 1 99 ? -7.452 0.965 4.347 1.00 87.31 99 ALA A CA 1
ATOM 756 C C . ALA A 1 99 ? -7.984 1.891 5.453 1.00 87.31 99 ALA A C 1
ATOM 758 O O . ALA A 1 99 ? -8.585 2.927 5.174 1.00 87.31 99 ALA A O 1
ATOM 759 N N . ALA A 1 100 ? -7.726 1.537 6.713 1.00 87.06 100 ALA A N 1
ATOM 760 C CA . ALA A 1 100 ? -8.080 2.376 7.860 1.00 87.06 100 ALA A CA 1
ATOM 761 C C . ALA A 1 100 ? -7.218 3.649 7.936 1.00 87.06 100 ALA A C 1
ATOM 763 O O . ALA A 1 100 ? -7.637 4.664 8.489 1.00 87.06 100 ALA A O 1
ATOM 764 N N . GLY A 1 101 ? -6.016 3.597 7.364 1.00 87.06 101 GLY A N 1
ATOM 765 C CA . GLY A 1 101 ? -5.101 4.724 7.253 1.00 87.06 101 GLY A CA 1
ATOM 766 C C . GLY A 1 101 ? -3.986 4.425 6.260 1.00 87.06 101 GLY A C 1
ATOM 767 O O . GLY A 1 101 ? -3.607 3.267 6.079 1.00 87.06 101 GLY A O 1
ATOM 768 N N . LEU A 1 102 ? -3.469 5.472 5.619 1.00 88.62 102 LEU A N 1
ATOM 769 C CA . LEU A 1 102 ? -2.335 5.406 4.701 1.00 88.62 102 LEU A CA 1
ATOM 770 C C . LEU A 1 102 ? -1.192 6.250 5.266 1.00 88.62 102 LEU A C 1
ATOM 772 O O . LEU A 1 102 ? -1.361 7.447 5.495 1.00 88.62 102 LEU A O 1
ATOM 776 N N . PHE A 1 103 ? -0.033 5.628 5.462 1.00 88.62 103 PHE A N 1
ATOM 777 C CA . PHE A 1 103 ? 1.154 6.264 6.018 1.00 88.62 103 PHE A CA 1
ATOM 778 C C . PHE A 1 103 ? 2.298 6.175 5.013 1.00 88.62 103 PHE A C 1
ATOM 780 O O . PHE A 1 103 ? 2.739 5.085 4.651 1.00 88.62 103 PHE A O 1
ATOM 787 N N . LEU A 1 104 ? 2.776 7.335 4.571 1.00 86.00 104 LEU A N 1
ATOM 788 C CA . LEU A 1 104 ? 3.967 7.477 3.744 1.00 86.00 104 LEU A CA 1
ATOM 789 C C . LEU A 1 104 ? 5.041 8.177 4.569 1.00 86.00 104 LEU A C 1
ATOM 791 O O . LEU A 1 104 ? 4.774 9.172 5.242 1.00 86.00 104 LEU A O 1
ATOM 795 N N . VAL A 1 105 ? 6.251 7.636 4.514 1.00 83.31 105 VAL A N 1
ATOM 796 C CA . VAL A 1 105 ? 7.370 8.094 5.326 1.00 83.31 105 VAL A CA 1
ATOM 797 C C . VAL A 1 105 ? 8.487 8.552 4.397 1.00 83.31 105 VAL A C 1
ATOM 799 O O . VAL A 1 105 ? 9.297 7.756 3.920 1.00 83.31 105 VAL A O 1
ATOM 802 N N . GLU A 1 106 ? 8.516 9.852 4.121 1.00 73.88 106 GLU A N 1
ATOM 803 C CA . GLU A 1 106 ? 9.569 10.474 3.322 1.00 73.88 106 GLU A CA 1
ATOM 804 C C . GLU A 1 106 ? 10.669 11.008 4.241 1.00 73.88 106 GLU A C 1
ATOM 806 O O . GLU A 1 106 ? 10.447 11.873 5.087 1.00 73.88 106 GLU A O 1
ATOM 811 N N . GLY A 1 107 ? 11.872 10.454 4.094 1.00 60.97 107 GLY A N 1
ATOM 812 C CA . GLY A 1 107 ? 13.068 11.008 4.715 1.00 60.97 107 GLY A CA 1
ATOM 813 C C . GLY A 1 107 ? 13.703 12.024 3.776 1.00 60.97 107 GLY A C 1
ATOM 814 O O . GLY A 1 107 ? 13.891 11.724 2.598 1.00 60.97 107 GLY A O 1
ATOM 815 N N . ILE A 1 108 ? 14.060 13.195 4.299 1.00 52.31 108 ILE A N 1
ATOM 816 C CA . ILE A 1 108 ? 14.951 14.130 3.608 1.00 52.31 108 ILE A CA 1
ATOM 817 C C . ILE A 1 108 ? 16.345 13.489 3.632 1.00 52.31 108 ILE A C 1
ATOM 819 O O . ILE A 1 108 ? 16.837 13.153 4.711 1.00 52.31 108 ILE A O 1
ATOM 823 N N . ALA A 1 109 ? 16.916 13.239 2.453 1.00 47.72 109 ALA A N 1
ATOM 824 C CA . ALA A 1 109 ? 18.307 12.811 2.311 1.00 47.72 109 ALA A CA 1
ATOM 825 C C . ALA A 1 109 ? 19.268 13.970 2.602 1.00 47.72 109 ALA A C 1
ATOM 827 O O . ALA A 1 109 ? 18.927 15.116 2.227 1.00 47.72 109 ALA A O 1
#

Secondary structure (DSSP, 8-state):
--------------SS-GGG--HHHHHHHHHHHHHHTTT-S-PEEPPTTPEEEEES-S-SSS----HHHHHHHHHHHHTT--EEEEEGGGTTTEE-TT-SEEEE-PPP-

Radius of gyration: 18.11 Å; Cα contacts (8 Å, |Δi|>4): 127; chains: 1; bounding box: 43×28×56 Å

Solvent-accessible surface area (backbone atoms only — not comparable to full-atom values): 6851 Å² total; per-residue (Å²): 138,81,86,81,86,70,94,74,84,71,82,85,87,74,100,63,67,81,93,68,54,53,78,72,46,49,53,52,52,48,54,51,48,25,61,59,47,79,65,62,56,87,50,50,71,50,54,75,70,30,26,35,38,47,35,87,32,85,48,50,90,76,52,72,65,53,77,64,52,44,53,51,50,50,54,43,47,76,72,70,47,50,78,44,60,39,21,63,90,42,55,89,51,35,44,60,91,42,36,68,41,82,46,76,73,84,76,88,129

Nearest PDB structures (foldseek):
  4i1s-assembly1_A  TM=2.900E-01  e=8.095E-01  Sus scrofa
  6q6i-assembly1_A  TM=5.893E-01  e=8.669E+00  Pseudomonas aeruginosa
  7nfc-assembly1_P  TM=3.237E-01  e=2.649E+00  Homo sapiens
  3qkw-assembly1_B  TM=4.202E-01  e=8.117E+00  Streptococcus parasanguinis

Foldseek 3Di:
DDDPPDPDQQDDDDPDDLVDDDPVRVLVVVVSVCSRVVNPPPAAEDAAQAAEEEAQAPDFVDGDGDPQSVVVVVVCVVVVHHYGYDYPSRPSRHDCVRHPYYDYGDDDD

Mean predicted aligned error: 12.26 Å